Protein AF-A0A645I3B6-F1 (afdb_monomer_lite)

Foldseek 3Di:
DLVVVVVVCVVVVVDDDDPVRVVVSVVVVVCCVPDPDHDDDDDDPDPPDD

Organism: NCBI:txid1076179

pLDDT: mean 76.53, std 9.94, range [50.56, 93.38]

Structure (mmCIF, N/CA/C/O backbone):
data_AF-A0A645I3B6-F1
#
_entry.id   AF-A0A645I3B6-F1
#
loop_
_atom_site.group_PDB
_atom_site.id
_atom_site.type_symbol
_atom_site.label_atom_id
_atom_site.label_alt_id
_atom_site.label_comp_id
_atom_site.label_asym_id
_atom_site.label_entity_id
_atom_site.label_seq_id
_atom_site.pdbx_PDB_ins_code
_atom_site.Cartn_x
_atom_site.Cartn_y
_atom_site.Cartn_z
_atom_site.occupancy
_atom_site.B_iso_or_equiv
_atom_site.auth_seq_id
_atom_site.auth_comp_id
_atom_site.auth_asym_id
_atom_site.auth_atom_id
_atom_site.pdbx_PDB_model_num
ATOM 1 N N . MET A 1 1 ? -3.271 4.007 -11.291 1.00 66.50 1 MET A N 1
ATOM 2 C CA . MET A 1 1 ? -2.543 2.732 -11.099 1.00 66.50 1 MET A CA 1
ATOM 3 C C . MET A 1 1 ? -2.457 2.339 -9.627 1.00 66.50 1 MET A C 1
ATOM 5 O O . MET A 1 1 ? -3.075 1.347 -9.275 1.00 66.50 1 MET A O 1
ATOM 9 N N . VAL A 1 2 ? -1.831 3.134 -8.749 1.00 77.69 2 VAL A N 1
ATOM 10 C CA . VAL A 1 2 ? -1.716 2.831 -7.299 1.00 77.69 2 VAL A CA 1
ATOM 11 C C . VAL A 1 2 ? -3.066 2.603 -6.608 1.00 77.69 2 VAL A C 1
ATOM 13 O O . VAL A 1 2 ? -3.234 1.631 -5.880 1.00 77.69 2 VAL A O 1
ATOM 16 N N . LYS A 1 3 ? -4.063 3.449 -6.899 1.00 79.75 3 LYS A N 1
ATOM 17 C CA . LYS A 1 3 ? -5.405 3.338 -6.311 1.00 79.75 3 LYS A CA 1
ATOM 18 C C . LYS A 1 3 ? -6.066 1.973 -6.561 1.00 79.75 3 LYS A C 1
ATOM 20 O O . LYS A 1 3 ? -6.569 1.375 -5.627 1.00 79.75 3 LYS A O 1
ATOM 25 N N . MET A 1 4 ? -5.995 1.445 -7.787 1.00 84.31 4 MET A N 1
ATOM 26 C CA . MET A 1 4 ? -6.593 0.141 -8.118 1.00 84.31 4 MET A CA 1
ATOM 27 C C . MET A 1 4 ? -5.921 -1.021 -7.378 1.00 84.31 4 MET A C 1
ATOM 29 O O . MET A 1 4 ? -6.595 -1.983 -7.026 1.00 84.31 4 MET A O 1
ATOM 33 N N . ALA A 1 5 ? -4.607 -0.942 -7.145 1.00 83.94 5 ALA A N 1
ATOM 34 C CA . ALA A 1 5 ? -3.884 -1.963 -6.393 1.00 83.94 5 ALA A CA 1
ATOM 35 C C . ALA A 1 5 ? -4.277 -1.947 -4.908 1.00 83.94 5 ALA A C 1
ATOM 37 O O . ALA A 1 5 ? -4.575 -2.998 -4.350 1.00 83.94 5 ALA A O 1
ATOM 38 N N . LEU A 1 6 ? -4.343 -0.759 -4.295 1.00 83.75 6 LEU A N 1
ATOM 39 C CA . LEU A 1 6 ? -4.777 -0.604 -2.903 1.00 83.75 6 LEU A CA 1
ATOM 40 C C . LEU A 1 6 ? -6.240 -1.022 -2.713 1.00 83.75 6 LEU A C 1
ATOM 42 O O . LEU A 1 6 ? -6.541 -1.758 -1.779 1.00 83.75 6 LEU A O 1
ATOM 46 N N . ASP A 1 7 ? -7.130 -0.623 -3.625 1.00 85.81 7 ASP A N 1
ATOM 47 C CA . ASP A 1 7 ? -8.549 -0.983 -3.556 1.00 85.81 7 ASP A CA 1
ATOM 48 C C . ASP A 1 7 ? -8.744 -2.507 -3.672 1.00 85.81 7 ASP A C 1
ATOM 50 O O . ASP A 1 7 ? -9.571 -3.075 -2.962 1.00 85.81 7 ASP A O 1
ATOM 54 N N . LYS A 1 8 ? -7.944 -3.193 -4.504 1.00 87.31 8 LYS A N 1
ATOM 55 C CA . LYS A 1 8 ? -7.962 -4.661 -4.599 1.00 87.31 8 LYS A CA 1
ATOM 56 C C . LYS A 1 8 ? -7.447 -5.335 -3.323 1.00 87.31 8 LYS A C 1
ATOM 58 O O . LYS A 1 8 ? -8.085 -6.259 -2.836 1.00 87.31 8 LYS A O 1
ATOM 63 N N . LEU A 1 9 ? -6.335 -4.859 -2.761 1.00 88.00 9 LEU A N 1
ATOM 64 C CA . 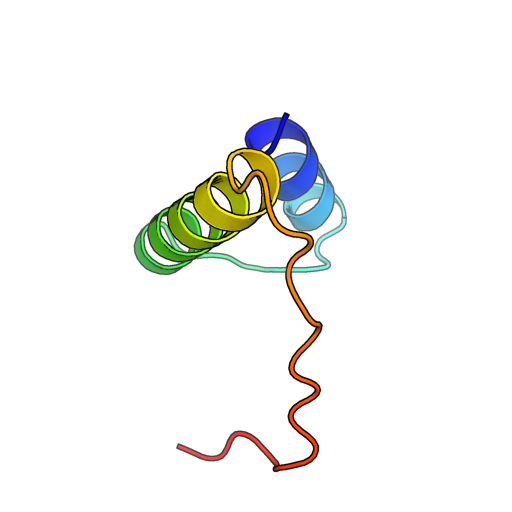LEU A 1 9 ? -5.769 -5.405 -1.520 1.00 88.00 9 LEU A CA 1
ATOM 65 C C . LEU A 1 9 ? -6.713 -5.241 -0.320 1.00 88.00 9 LEU A C 1
ATOM 67 O O . LEU A 1 9 ? -6.808 -6.148 0.507 1.00 88.00 9 LEU A O 1
ATOM 71 N N . SER A 1 10 ? -7.427 -4.115 -0.239 1.00 85.81 10 SER A N 1
ATOM 72 C CA . SER A 1 10 ? -8.464 -3.917 0.777 1.00 85.81 10 SER A CA 1
ATOM 73 C C . SER A 1 10 ? -9.708 -4.772 0.516 1.00 85.81 10 SER A C 1
ATOM 75 O O . SER A 1 10 ? -10.251 -5.328 1.465 1.00 85.81 10 SER A O 1
ATOM 77 N N . ALA A 1 11 ? -10.144 -4.932 -0.740 1.00 88.56 11 ALA A N 1
ATOM 78 C CA . ALA A 1 11 ? -11.280 -5.799 -1.080 1.00 88.56 11 ALA A CA 1
ATOM 79 C C . ALA A 1 11 ? -11.011 -7.278 -0.755 1.00 88.56 11 ALA A C 1
ATOM 81 O O . ALA A 1 11 ? -11.893 -7.968 -0.247 1.00 88.56 11 ALA A O 1
ATOM 82 N N . ASP A 1 12 ? -9.780 -7.738 -0.981 1.00 93.38 12 ASP A N 1
ATOM 83 C CA . ASP A 1 12 ? -9.336 -9.090 -0.632 1.00 93.38 12 ASP A CA 1
ATOM 84 C C . ASP A 1 12 ? -9.059 -9.242 0.885 1.00 93.38 12 ASP A C 1
ATOM 86 O O . ASP A 1 12 ? -8.650 -10.313 1.332 1.00 93.38 12 ASP A O 1
ATOM 90 N N . GLN A 1 13 ? -9.282 -8.187 1.688 1.00 87.50 13 GLN A N 1
ATOM 91 C CA . GLN A 1 13 ? -9.017 -8.112 3.136 1.00 87.50 13 GLN A CA 1
ATOM 92 C C . GLN A 1 13 ? -7.579 -8.496 3.521 1.00 87.50 13 GLN A C 1
ATOM 94 O O . GLN A 1 13 ? -7.312 -8.971 4.623 1.00 87.50 13 GLN A O 1
ATOM 99 N N . ILE A 1 14 ? -6.632 -8.280 2.607 1.00 87.69 14 ILE A N 1
ATOM 100 C CA . ILE A 1 14 ? -5.209 -8.559 2.831 1.00 87.69 14 ILE A CA 1
ATOM 101 C C . ILE A 1 14 ? -4.586 -7.448 3.684 1.00 87.69 14 ILE A C 1
ATOM 103 O O . ILE A 1 14 ? -3.629 -7.689 4.419 1.00 87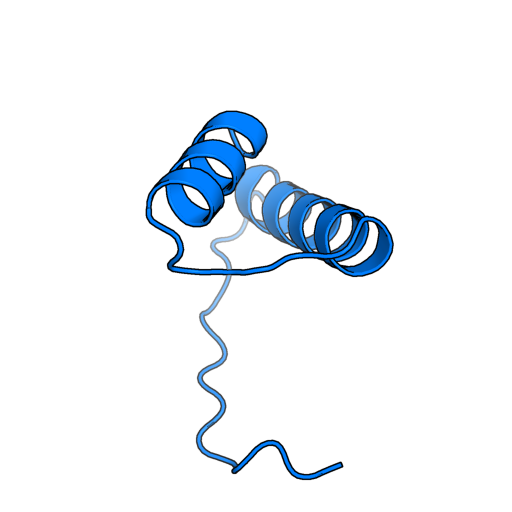.69 14 ILE A O 1
ATOM 107 N N . VAL A 1 15 ? -5.12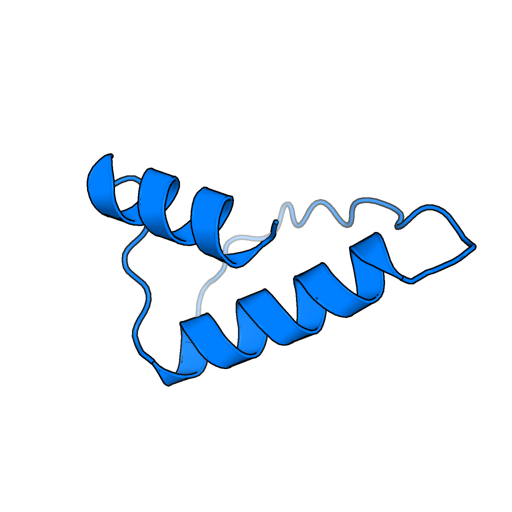0 -6.224 3.587 1.00 81.75 15 VAL A N 1
ATOM 108 C CA . VAL A 1 15 ? -4.591 -5.048 4.284 1.00 81.75 15 VAL A CA 1
ATOM 109 C C . VAL A 1 15 ? -5.727 -4.118 4.712 1.00 81.75 15 VAL A C 1
ATOM 111 O O . VAL A 1 15 ? -6.520 -3.675 3.877 1.00 81.75 15 VAL A O 1
ATOM 114 N N . GLU A 1 16 ? -5.762 -3.763 5.997 1.00 82.81 16 GLU A N 1
ATOM 115 C CA . GLU A 1 16 ? -6.566 -2.649 6.505 1.00 82.81 16 GLU A CA 1
ATOM 116 C C . GLU A 1 16 ? -5.703 -1.392 6.615 1.00 82.81 16 GLU A C 1
ATOM 118 O O . GLU A 1 16 ? -4.680 -1.364 7.303 1.00 82.81 16 GLU A O 1
ATOM 123 N N . LEU A 1 17 ? -6.122 -0.342 5.915 1.00 81.69 17 LEU A N 1
ATOM 124 C CA . LEU A 1 17 ? -5.461 0.954 5.923 1.00 81.69 17 LEU A CA 1
ATOM 125 C C . LEU A 1 17 ? -6.463 1.997 6.400 1.00 81.69 17 LEU A C 1
ATOM 127 O O . LEU A 1 17 ? -7.504 2.193 5.774 1.00 81.69 17 LEU A O 1
ATOM 131 N N . ASP A 1 18 ? -6.126 2.681 7.487 1.00 86.75 18 ASP A N 1
ATOM 132 C CA . ASP A 1 18 ? -6.753 3.957 7.815 1.00 86.75 18 ASP A CA 1
ATOM 133 C C . ASP A 1 18 ? -6.314 5.042 6.809 1.00 86.75 18 ASP A C 1
ATOM 135 O O . ASP A 1 18 ? -5.364 4.863 6.038 1.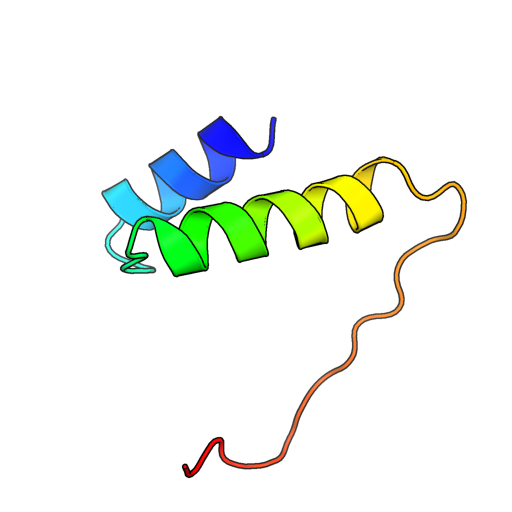00 86.75 18 ASP A O 1
ATOM 139 N N . GLU A 1 19 ? -7.031 6.166 6.779 1.00 84.62 19 GLU A N 1
ATOM 140 C CA . GLU A 1 19 ? -6.799 7.242 5.802 1.00 84.62 19 GLU A CA 1
ATOM 141 C C . GLU A 1 19 ? -5.371 7.817 5.874 1.00 84.62 19 GLU A C 1
ATOM 143 O O . GLU A 1 19 ? -4.788 8.160 4.842 1.00 84.62 19 GLU A O 1
ATOM 148 N N . GLU A 1 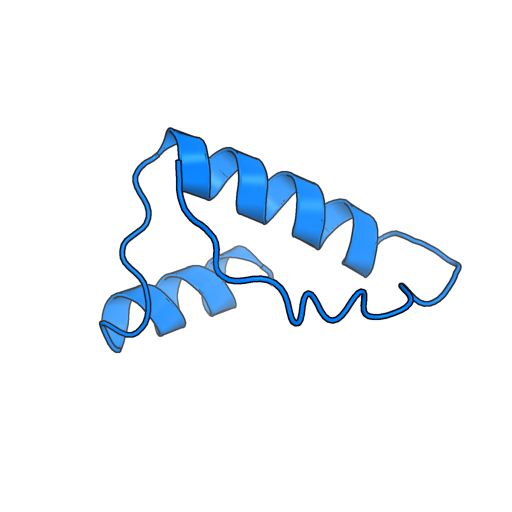20 ? -4.762 7.853 7.062 1.00 85.38 20 GLU A N 1
ATOM 149 C CA . GLU A 1 20 ? -3.400 8.358 7.259 1.00 85.38 20 GLU A CA 1
ATOM 150 C C . GLU A 1 20 ? -2.357 7.389 6.677 1.00 85.38 20 GLU A C 1
ATOM 152 O O . GLU A 1 20 ? -1.499 7.784 5.876 1.00 85.38 20 GLU A O 1
ATOM 157 N N . LYS A 1 21 ? -2.480 6.089 6.974 1.00 85.25 21 LYS A N 1
ATOM 158 C CA . LYS A 1 21 ? -1.630 5.038 6.391 1.00 85.25 21 LYS A CA 1
ATOM 159 C C . LYS A 1 21 ? -1.811 4.930 4.883 1.00 85.25 21 LYS A C 1
ATOM 161 O O . LYS A 1 21 ? -0.837 4.686 4.166 1.00 85.25 21 LYS A O 1
ATOM 166 N N . LYS A 1 22 ? -3.033 5.134 4.382 1.00 83.56 22 LYS A N 1
ATOM 167 C CA . LYS A 1 22 ? -3.328 5.137 2.945 1.00 83.56 22 LYS A CA 1
ATOM 168 C C . LYS A 1 22 ? -2.598 6.279 2.240 1.00 83.56 22 LYS A C 1
ATOM 170 O O . LYS A 1 22 ? -1.958 6.041 1.215 1.00 83.56 22 LYS A O 1
ATOM 175 N N . ALA A 1 23 ? -2.629 7.486 2.805 1.00 84.25 23 ALA A N 1
ATOM 176 C CA . ALA A 1 23 ? -1.903 8.636 2.269 1.00 84.25 23 ALA A CA 1
ATOM 177 C C . ALA A 1 23 ? -0.383 8.390 2.234 1.00 84.25 23 ALA A C 1
ATOM 179 O O . ALA A 1 23 ? 0.259 8.626 1.204 1.00 84.25 23 ALA A O 1
ATOM 180 N N . ALA A 1 24 ? 0.182 7.835 3.311 1.00 84.88 24 ALA A N 1
ATOM 181 C CA . ALA A 1 24 ? 1.602 7.487 3.382 1.00 84.88 24 ALA A CA 1
ATOM 182 C C . ALA A 1 24 ? 2.001 6.412 2.350 1.00 84.88 24 ALA A C 1
ATOM 184 O O . ALA A 1 24 ? 2.989 6.573 1.630 1.00 84.88 24 ALA A O 1
ATOM 185 N N . MET A 1 25 ? 1.208 5.342 2.219 1.00 83.44 25 MET A N 1
ATOM 186 C CA . MET A 1 25 ? 1.425 4.280 1.225 1.00 83.44 25 MET A CA 1
ATOM 187 C C . MET A 1 25 ? 1.403 4.815 -0.207 1.00 83.44 25 MET A C 1
ATOM 189 O O . MET A 1 25 ? 2.256 4.441 -1.011 1.00 83.44 25 MET A O 1
ATOM 193 N N . VAL A 1 26 ? 0.450 5.694 -0.530 1.00 83.50 26 VAL A N 1
ATOM 194 C CA . VAL A 1 26 ? 0.351 6.302 -1.864 1.00 83.50 26 VAL A CA 1
ATOM 195 C C . VAL A 1 26 ? 1.566 7.178 -2.155 1.00 83.50 26 VAL A C 1
ATOM 197 O O . VAL A 1 26 ? 2.115 7.078 -3.249 1.00 83.50 26 VAL A O 1
ATOM 200 N N . SER A 1 27 ? 2.019 7.985 -1.191 1.00 81.38 27 SER A N 1
ATOM 201 C CA . SER A 1 27 ? 3.223 8.814 -1.337 1.00 81.38 27 SER A CA 1
ATOM 202 C C . SER A 1 27 ? 4.459 7.961 -1.641 1.00 81.38 27 SER A C 1
ATOM 204 O O . SER A 1 27 ? 5.145 8.182 -2.640 1.00 81.38 27 SER A O 1
ATOM 206 N N . ASN A 1 28 ? 4.676 6.905 -0.852 1.00 79.00 28 ASN A N 1
ATOM 207 C CA . ASN A 1 28 ? 5.808 6.000 -1.037 1.00 79.00 28 ASN A CA 1
ATOM 208 C C . ASN A 1 28 ? 5.737 5.255 -2.381 1.00 79.00 28 ASN A C 1
ATOM 210 O O . ASN A 1 28 ? 6.746 5.146 -3.075 1.00 79.00 28 ASN A O 1
ATOM 214 N N . LEU A 1 29 ? 4.553 4.785 -2.795 1.00 75.75 29 LEU A N 1
ATOM 215 C CA . LEU A 1 29 ? 4.395 4.118 -4.093 1.00 75.75 29 LEU A CA 1
ATOM 216 C C . LEU A 1 29 ? 4.558 5.075 -5.281 1.00 75.75 29 LEU A C 1
ATOM 218 O O . LEU A 1 29 ? 5.050 4.653 -6.323 1.00 75.75 29 LEU A O 1
ATOM 222 N N . LEU A 1 30 ? 4.153 6.342 -5.157 1.00 73.62 30 LEU A N 1
ATOM 223 C CA . LEU A 1 30 ? 4.362 7.341 -6.209 1.00 73.62 30 LEU A CA 1
ATOM 224 C C . LEU A 1 30 ? 5.850 7.630 -6.416 1.00 73.62 30 LEU A C 1
ATOM 226 O O . LEU A 1 30 ? 6.277 7.736 -7.561 1.00 73.62 30 LEU A O 1
ATOM 230 N N . VAL A 1 31 ? 6.644 7.684 -5.342 1.00 73.56 31 VAL A N 1
ATOM 231 C CA . VAL A 1 31 ? 8.108 7.796 -5.442 1.00 73.56 31 VAL A CA 1
ATOM 232 C C . VAL A 1 31 ? 8.691 6.594 -6.182 1.00 73.56 31 VAL A C 1
ATOM 234 O O . VAL A 1 31 ? 9.468 6.779 -7.106 1.00 73.56 31 VAL A O 1
ATOM 237 N N . VAL A 1 32 ? 8.269 5.372 -5.850 1.00 69.44 32 VAL A N 1
ATOM 238 C CA . VAL A 1 32 ? 8.759 4.148 -6.512 1.00 69.44 32 VAL A CA 1
ATOM 239 C C . VAL A 1 32 ? 8.382 4.086 -7.998 1.00 69.44 32 VAL A C 1
ATOM 241 O O . VAL A 1 32 ? 9.155 3.575 -8.799 1.00 69.44 32 VAL A O 1
ATOM 244 N N . LEU A 1 33 ? 7.204 4.593 -8.378 1.00 67.88 33 LEU A N 1
ATOM 245 C CA . LEU A 1 33 ? 6.721 4.554 -9.764 1.00 67.88 33 LEU A CA 1
ATOM 246 C C . LEU A 1 33 ? 7.235 5.705 -10.637 1.00 67.88 33 LEU A C 1
ATOM 248 O O . LEU A 1 33 ? 7.261 5.560 -11.857 1.00 67.88 33 LEU A O 1
ATOM 252 N N . CYS A 1 34 ? 7.593 6.840 -10.035 1.00 67.62 34 CYS A N 1
ATOM 253 C CA . CYS A 1 34 ? 8.113 8.014 -10.739 1.00 67.62 34 CYS A CA 1
ATOM 254 C C . CYS A 1 34 ? 9.637 8.160 -10.621 1.00 67.62 34 CYS A C 1
ATOM 256 O O . CYS A 1 34 ? 10.199 9.072 -11.225 1.00 67.62 34 CYS A O 1
ATOM 258 N N . ALA A 1 35 ? 10.305 7.318 -9.830 1.00 65.56 35 ALA A N 1
ATOM 259 C CA . ALA A 1 35 ? 11.757 7.289 -9.768 1.00 65.56 35 ALA A CA 1
ATOM 260 C C . ALA A 1 35 ? 12.323 6.678 -11.059 1.00 65.56 35 ALA A C 1
ATOM 262 O O . ALA A 1 35 ? 11.972 5.564 -11.438 1.00 65.56 35 ALA A O 1
ATOM 263 N N . ASP A 1 36 ? 13.221 7.417 -11.713 1.00 60.50 36 ASP A N 1
ATOM 264 C CA . ASP A 1 36 ? 14.016 6.952 -12.862 1.00 60.50 36 ASP A CA 1
ATOM 265 C C . ASP A 1 36 ? 14.977 5.810 -12.465 1.00 60.50 36 ASP A C 1
ATOM 267 O O . ASP A 1 36 ? 15.374 4.984 -13.285 1.00 60.50 36 ASP A O 1
ATOM 271 N N . GLU A 1 37 ? 15.329 5.740 -11.177 1.00 62.72 37 GLU A N 1
ATOM 272 C CA . GLU A 1 37 ? 16.174 4.706 -10.589 1.00 62.72 37 GLU A CA 1
ATOM 273 C C . GLU A 1 37 ? 15.319 3.622 -9.914 1.00 62.72 37 GLU A C 1
ATOM 275 O O . GLU A 1 37 ? 14.417 3.913 -9.126 1.00 62.72 37 GLU A O 1
ATOM 280 N N . ALA A 1 38 ? 15.610 2.352 -10.210 1.00 60.31 38 ALA A N 1
ATOM 281 C CA . ALA A 1 38 ? 14.885 1.219 -9.646 1.00 60.31 38 ALA A CA 1
ATOM 282 C C . ALA A 1 38 ? 14.991 1.200 -8.110 1.00 60.31 38 ALA A C 1
ATOM 284 O O . ALA A 1 38 ? 16.084 1.099 -7.551 1.00 60.31 38 ALA A O 1
ATOM 285 N N . ALA A 1 39 ? 13.845 1.247 -7.425 1.00 65.19 39 ALA A N 1
ATOM 286 C CA . ALA A 1 39 ? 13.795 1.176 -5.969 1.00 65.19 39 ALA A CA 1
ATOM 287 C C . ALA A 1 39 ? 14.396 -0.150 -5.468 1.00 65.19 39 ALA A C 1
ATOM 289 O O . ALA A 1 39 ? 13.928 -1.233 -5.827 1.00 65.19 39 ALA A O 1
ATOM 290 N N . GLN A 1 40 ? 15.426 -0.073 -4.620 1.00 66.38 40 GLN A N 1
ATOM 291 C CA . GLN A 1 40 ? 16.001 -1.263 -3.997 1.00 66.38 40 GLN A CA 1
ATOM 292 C C . GLN A 1 40 ? 15.102 -1.748 -2.850 1.00 66.38 40 GLN A C 1
ATOM 294 O O . GLN A 1 40 ? 14.775 -0.960 -1.957 1.00 66.38 40 GLN A O 1
ATOM 299 N N . PRO A 1 41 ? 14.692 -3.029 -2.836 1.00 64.69 41 PRO A N 1
ATOM 300 C CA . PRO A 1 41 ? 13.837 -3.549 -1.781 1.00 64.69 41 PRO A CA 1
ATOM 301 C C . PRO A 1 41 ? 14.610 -3.615 -0.459 1.00 64.69 41 PRO A C 1
ATOM 303 O O . PRO A 1 41 ? 15.551 -4.393 -0.311 1.00 64.69 41 PRO A O 1
ATOM 306 N N . VAL A 1 42 ? 14.188 -2.823 0.527 1.00 75.88 42 VAL A N 1
ATOM 307 C CA . VAL A 1 42 ? 14.674 -2.946 1.906 1.00 75.88 42 VAL A CA 1
ATOM 308 C C . VAL A 1 42 ? 13.852 -4.026 2.602 1.00 75.88 42 VAL A C 1
ATOM 310 O O . VAL A 1 42 ? 12.687 -3.818 2.938 1.00 75.88 42 VAL A O 1
ATOM 313 N N . VAL A 1 43 ? 14.449 -5.199 2.809 1.00 73.44 43 VAL A N 1
ATOM 314 C CA . VAL A 1 43 ? 13.827 -6.294 3.565 1.00 73.44 43 VAL A CA 1
ATOM 315 C C . VA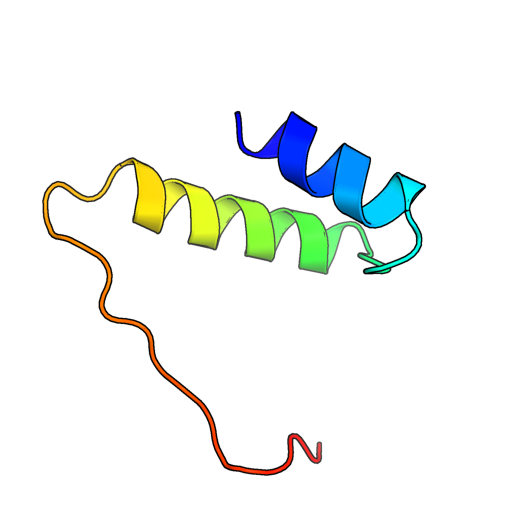L A 1 43 ? 14.155 -6.112 5.042 1.00 73.44 43 VAL A C 1
ATOM 317 O O . VAL A 1 43 ? 15.303 -6.267 5.452 1.00 73.44 43 VAL A O 1
ATOM 320 N N . ASN A 1 44 ? 13.150 -5.778 5.851 1.00 69.81 44 ASN A N 1
ATOM 321 C CA . ASN A 1 44 ? 13.317 -5.680 7.295 1.00 69.81 44 ASN A CA 1
ATOM 322 C C . ASN A 1 44 ? 13.110 -7.062 7.933 1.00 69.81 44 ASN A C 1
ATOM 324 O O . ASN A 1 44 ? 11.996 -7.579 7.950 1.00 69.81 44 ASN A O 1
ATOM 328 N N . THR A 1 45 ? 14.186 -7.674 8.432 1.00 76.44 45 THR A N 1
ATOM 329 C CA . THR A 1 45 ? 14.139 -8.953 9.165 1.00 76.44 45 THR A CA 1
ATOM 330 C C . THR A 1 45 ? 13.962 -8.767 10.675 1.00 76.44 45 THR A C 1
ATOM 332 O O . THR A 1 45 ? 13.966 -9.748 11.416 1.00 76.44 45 THR A O 1
ATOM 335 N N . GLY A 1 46 ? 13.854 -7.525 11.156 1.00 74.81 46 GLY A N 1
ATOM 336 C CA . GLY A 1 46 ? 13.549 -7.229 12.551 1.00 74.81 46 GLY A CA 1
ATOM 337 C C . GLY A 1 46 ? 12.050 -7.327 12.825 1.00 74.81 46 GLY A C 1
ATOM 338 O O . GLY A 1 46 ? 11.229 -6.881 12.026 1.00 74.81 46 GLY A O 1
ATOM 339 N N . THR A 1 47 ? 11.677 -7.889 13.974 1.00 62.31 47 THR A N 1
ATOM 340 C CA . THR A 1 47 ? 10.296 -7.827 14.468 1.00 62.31 47 THR A CA 1
ATOM 341 C C . THR A 1 47 ? 9.913 -6.373 14.745 1.00 62.31 47 THR A C 1
ATOM 343 O O . THR A 1 47 ? 10.563 -5.713 15.557 1.00 62.31 47 THR A O 1
ATOM 346 N N . LEU A 1 48 ? 8.856 -5.887 14.089 1.00 62.25 48 LEU A N 1
ATOM 347 C CA . LEU A 1 48 ? 8.235 -4.591 14.366 1.00 62.25 48 LEU A CA 1
ATOM 348 C C . LEU A 1 48 ? 7.545 -4.648 15.737 1.00 62.25 48 LEU A C 1
ATOM 350 O O . LEU A 1 48 ? 6.377 -5.007 15.827 1.00 62.25 48 LEU A O 1
ATOM 354 N N . ASN A 1 49 ? 8.279 -4.328 16.801 1.00 59.69 49 ASN A N 1
ATOM 355 C CA . ASN A 1 49 ? 7.727 -4.133 18.140 1.00 59.69 49 ASN A CA 1
ATOM 356 C C . ASN A 1 49 ? 7.928 -2.672 18.550 1.00 59.69 49 ASN A C 1
ATOM 358 O O . ASN A 1 49 ? 9.002 -2.326 19.045 1.00 59.69 49 ASN A O 1
ATOM 362 N N . HIS A 1 50 ? 6.905 -1.842 18.341 1.00 50.56 50 HIS A N 1
ATOM 363 C CA . HIS A 1 50 ? 6.595 -0.677 19.171 1.00 50.56 50 HIS A CA 1
ATOM 364 C C . HIS A 1 50 ? 5.152 -0.228 18.924 1.00 50.56 50 HIS A C 1
ATOM 366 O O . HIS A 1 50 ? 4.760 -0.183 17.737 1.00 50.56 50 HIS A O 1
#

Radius of gyration: 12.78 Å; chains: 1; bounding box: 28×18×32 Å

Secondary structure (DSSP, 8-state):
-HHHHHHHHHHTTS----HHHHHHHHHHHHHHHH-SSPPP-----S----

Sequence (50 aa):
MVKMALDKLSADQIVELDEEKKAAMVSNLLVVLCADEAAQPVVNTGTLNH